Protein AF-A0A9W6RDL5-F1 (afdb_monomer)

Nearest PDB structures (foldseek):
  1gcu-assembly1_A  TM=6.317E-01  e=2.376E-01  Rattus norvegicus
  9emm-assembly1_E  TM=4.906E-01  e=2.057E+00  Synechocystis sp. PCC 6803 substr. Kazusa
  4c2e-assembly1_B  TM=2.719E-01  e=1.110E+00  Bacillus subtilis subsp. subtilis str. 168
  7ojf-assembly1_D  TM=3.931E-01  e=9.608E+00  Escherichia coli BW25113

Secondary structure (DSSP, 8-state):
--THHHHHHHHHHHH--EEEEEEEE-TTSEEEEEEEETTTEEEEEEEETT--TTS----EEEEEETTEEEEEEGGGS-HHHHHHHHHHHHHHHHHHTPPPSSSHHHHHHHHHHHHHHHHHHHHT-

Structure (mmCIF, N/CA/C/O backbone):
data_AF-A0A9W6RDL5-F1
#
_entry.id   AF-A0A9W6RDL5-F1
#
loop_
_atom_site.group_PDB
_atom_site.id
_atom_site.type_symbol
_atom_site.label_atom_id
_atom_site.label_alt_id
_atom_site.label_comp_id
_atom_site.label_asym_id
_atom_site.label_entity_id
_atom_site.label_seq_id
_atom_site.pdbx_PDB_ins_code
_atom_site.Cartn_x
_atom_site.Cartn_y
_atom_site.Cartn_z
_atom_site.occupancy
_atom_site.B_iso_or_equiv
_atom_site.auth_seq_id
_atom_site.auth_comp_id
_atom_site.auth_asym_id
_atom_site.auth_atom_id
_atom_site.pdbx_PDB_model_num
ATOM 1 N N . MET A 1 1 ? -5.916 11.490 4.036 1.00 46.97 1 MET A N 1
ATOM 2 C CA . MET A 1 1 ? -4.759 11.134 4.886 1.00 46.97 1 MET A CA 1
ATOM 3 C C . MET A 1 1 ? -3.661 10.672 3.935 1.00 46.97 1 MET A C 1
ATOM 5 O O . MET A 1 1 ? -3.962 9.781 3.159 1.00 46.97 1 MET A O 1
ATOM 9 N N . ASP A 1 2 ? -2.479 11.298 3.902 1.00 61.22 2 ASP A N 1
ATOM 10 C CA . ASP A 1 2 ? -1.435 10.976 2.892 1.00 61.22 2 ASP A CA 1
ATOM 11 C C . ASP A 1 2 ? -0.338 10.036 3.435 1.00 61.22 2 ASP A C 1
ATOM 13 O O . ASP A 1 2 ? 0.269 9.276 2.703 1.00 61.22 2 ASP A O 1
ATOM 17 N N . VAL A 1 3 ? -0.151 9.987 4.758 1.00 58.22 3 VAL A N 1
ATOM 18 C CA . VAL A 1 3 ? 0.945 9.237 5.413 1.00 58.22 3 VAL A CA 1
ATOM 19 C C . VAL A 1 3 ? 0.756 7.708 5.381 1.00 58.22 3 VAL A C 1
ATOM 21 O O . VAL A 1 3 ? 1.686 6.953 5.637 1.00 58.22 3 VAL A O 1
ATOM 24 N N . GLY A 1 4 ? -0.447 7.219 5.070 1.00 73.94 4 GLY A N 1
ATOM 25 C CA . GLY A 1 4 ? -0.729 5.780 5.074 1.00 73.94 4 GLY A CA 1
ATOM 26 C C . GLY A 1 4 ? -0.268 5.037 3.821 1.00 73.94 4 GLY A C 1
ATOM 27 O O . GLY A 1 4 ? -0.049 3.831 3.899 1.00 73.94 4 GLY A O 1
ATOM 28 N N . VAL A 1 5 ? -0.129 5.721 2.678 1.00 86.25 5 VAL A N 1
ATOM 29 C CA . VAL A 1 5 ? 0.109 5.035 1.398 1.00 86.25 5 VAL A CA 1
ATOM 30 C C . VAL A 1 5 ? 1.479 4.368 1.360 1.00 86.25 5 VAL A C 1
ATOM 32 O O . VAL A 1 5 ? 1.555 3.193 1.015 1.00 86.25 5 VAL A O 1
ATOM 35 N N . ASP A 1 6 ? 2.521 5.068 1.808 1.00 85.38 6 ASP A N 1
ATOM 36 C CA . ASP A 1 6 ? 3.901 4.577 1.750 1.00 85.38 6 ASP A CA 1
ATOM 37 C C . ASP A 1 6 ? 4.101 3.348 2.645 1.00 85.38 6 ASP A C 1
ATOM 39 O O . ASP A 1 6 ? 4.757 2.384 2.257 1.00 85.38 6 ASP A O 1
ATOM 43 N N . VAL A 1 7 ? 3.482 3.338 3.832 1.00 86.88 7 VAL A N 1
ATOM 44 C CA . VAL A 1 7 ? 3.557 2.194 4.754 1.00 86.88 7 VAL A CA 1
ATOM 45 C C . VAL A 1 7 ? 2.806 0.986 4.198 1.00 86.88 7 VAL A C 1
ATOM 47 O O . VAL A 1 7 ? 3.316 -0.131 4.268 1.00 86.88 7 VAL A O 1
ATOM 50 N N . VAL A 1 8 ? 1.613 1.186 3.627 1.00 91.56 8 VAL A N 1
ATOM 51 C CA . VAL A 1 8 ? 0.845 0.089 3.015 1.00 91.56 8 VAL A CA 1
ATOM 52 C C . VAL A 1 8 ? 1.591 -0.481 1.808 1.00 91.56 8 VAL A C 1
ATOM 54 O O . VAL A 1 8 ? 1.693 -1.699 1.687 1.00 91.56 8 VAL A O 1
ATOM 57 N N . ASP A 1 9 ? 2.150 0.378 0.953 1.00 91.38 9 ASP A N 1
ATOM 58 C CA . ASP A 1 9 ? 2.925 -0.033 -0.221 1.00 91.38 9 ASP A CA 1
ATOM 59 C C . ASP A 1 9 ? 4.175 -0.834 0.168 1.00 91.38 9 ASP A C 1
ATOM 61 O O . ASP A 1 9 ? 4.449 -1.904 -0.378 1.00 91.38 9 ASP A O 1
ATOM 65 N N . LEU A 1 10 ? 4.899 -0.376 1.191 1.00 88.25 10 LEU A N 1
ATOM 66 C CA . LEU A 1 10 ? 6.085 -1.063 1.688 1.00 88.25 10 LEU A CA 1
ATOM 67 C C . LEU A 1 10 ? 5.758 -2.443 2.281 1.00 88.25 10 LEU A C 1
ATOM 69 O O . LEU A 1 10 ? 6.476 -3.413 2.026 1.00 88.25 10 LEU A O 1
ATOM 73 N N . LEU A 1 11 ? 4.666 -2.561 3.041 1.00 90.94 11 LEU A N 1
ATOM 74 C CA . LEU A 1 11 ? 4.221 -3.845 3.593 1.00 90.94 11 LEU A CA 1
ATOM 75 C C . LEU A 1 11 ? 3.735 -4.802 2.494 1.00 90.94 11 LEU A C 1
ATOM 77 O O . LEU A 1 11 ? 4.020 -5.999 2.567 1.00 90.94 11 LEU A O 1
ATOM 81 N N . ASP A 1 12 ? 3.067 -4.288 1.458 1.00 92.75 12 ASP A N 1
ATOM 82 C CA . ASP A 1 12 ? 2.687 -5.054 0.265 1.00 92.75 12 ASP A CA 1
ATOM 83 C C . ASP A 1 12 ? 3.918 -5.622 -0.452 1.00 92.75 12 ASP A C 1
ATOM 85 O O . ASP A 1 12 ? 4.005 -6.825 -0.716 1.00 92.75 12 ASP A O 1
ATOM 89 N N . ALA A 1 13 ? 4.925 -4.776 -0.682 1.00 89.88 13 ALA A N 1
ATOM 90 C CA . ALA A 1 13 ? 6.173 -5.174 -1.318 1.00 89.88 13 ALA A CA 1
ATOM 91 C C . ALA A 1 13 ? 6.951 -6.212 -0.488 1.00 89.88 13 ALA A C 1
ATOM 93 O O . ALA A 1 13 ? 7.530 -7.147 -1.047 1.00 89.88 13 ALA A O 1
ATOM 94 N N . ALA A 1 14 ? 6.957 -6.078 0.843 1.00 88.38 14 ALA A N 1
ATOM 95 C CA . ALA A 1 14 ? 7.719 -6.947 1.738 1.00 88.38 14 ALA A CA 1
ATOM 96 C C . ALA A 1 14 ? 7.052 -8.311 1.991 1.00 88.38 14 ALA A C 1
ATOM 98 O O . ALA A 1 14 ? 7.739 -9.333 2.088 1.00 88.38 14 ALA A O 1
ATOM 99 N N .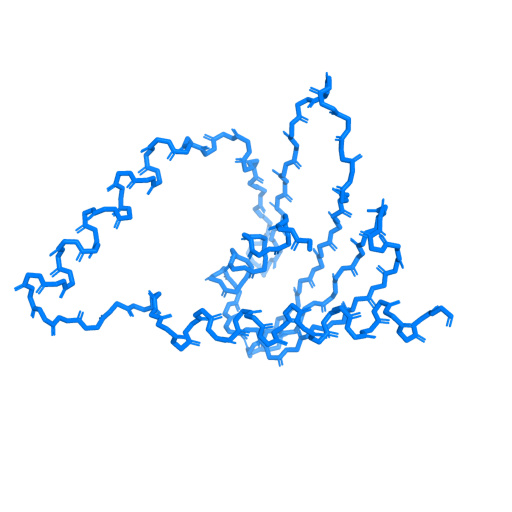 LEU A 1 15 ? 5.723 -8.346 2.125 1.00 91.31 15 LEU A N 1
ATOM 100 C CA . LEU A 1 15 ? 4.977 -9.534 2.569 1.00 91.31 15 LEU A CA 1
ATOM 101 C C . LEU A 1 15 ? 4.118 -10.163 1.463 1.00 91.31 15 LEU A C 1
ATOM 103 O O . LEU A 1 15 ? 3.600 -11.278 1.627 1.00 91.31 15 LEU A O 1
ATOM 107 N N . GLY A 1 16 ? 4.046 -9.501 0.312 1.00 92.44 16 GLY A N 1
ATOM 108 C CA . GLY A 1 16 ? 3.238 -9.875 -0.834 1.00 92.44 16 GLY A CA 1
ATOM 109 C C . GLY A 1 16 ? 1.893 -9.155 -0.854 1.00 92.44 16 GLY A C 1
ATOM 110 O O . GLY A 1 16 ? 1.480 -8.525 0.117 1.00 92.44 16 GLY A O 1
ATOM 111 N N . HIS A 1 17 ? 1.197 -9.324 -1.979 1.00 94.94 17 HIS A N 1
ATOM 112 C CA . HIS A 1 17 ? -0.040 -8.615 -2.287 1.00 94.94 17 HIS A CA 1
ATOM 113 C C . HIS A 1 17 ? -1.051 -8.645 -1.136 1.00 94.94 17 HIS A C 1
ATOM 115 O O . HIS A 1 17 ? -1.436 -9.714 -0.656 1.00 94.94 17 HIS A O 1
ATOM 121 N N . THR A 1 18 ? -1.510 -7.475 -0.733 1.00 97.25 18 THR A N 1
ATOM 122 C CA . THR A 1 18 ? -2.396 -7.241 0.394 1.00 97.25 18 THR A CA 1
ATOM 123 C C . THR A 1 18 ? -3.823 -7.504 -0.048 1.00 97.25 18 THR A C 1
ATOM 125 O O . THR A 1 18 ? -4.393 -6.801 -0.872 1.00 97.25 18 THR A O 1
ATOM 128 N N . ALA A 1 19 ? -4.435 -8.554 0.477 1.00 96.81 19 ALA A N 1
ATOM 129 C CA . ALA A 1 19 ? -5.788 -8.939 0.105 1.00 96.81 19 ALA A CA 1
ATOM 130 C C . ALA A 1 19 ? -6.856 -8.132 0.855 1.00 96.81 19 ALA A C 1
ATOM 132 O O . ALA A 1 19 ? -7.962 -7.953 0.341 1.00 96.81 19 ALA A O 1
ATOM 133 N N . LEU A 1 20 ? -6.549 -7.688 2.075 1.00 96.31 20 LEU A N 1
ATOM 134 C CA . LEU A 1 20 ? -7.520 -7.076 2.971 1.00 96.31 20 LEU A CA 1
ATOM 135 C C . LEU A 1 20 ? -6.841 -6.105 3.932 1.00 96.31 20 LEU A C 1
ATOM 137 O O . LEU A 1 20 ? -5.719 -6.343 4.371 1.00 96.31 20 LEU A O 1
ATOM 141 N N . VAL A 1 21 ? -7.566 -5.049 4.293 1.00 96.62 21 VAL A N 1
ATOM 142 C CA . VAL A 1 21 ? -7.203 -4.144 5.382 1.00 96.62 21 VAL A CA 1
ATOM 143 C C . VAL A 1 21 ? -8.388 -3.956 6.324 1.00 96.62 21 VAL A C 1
ATOM 145 O O . VAL A 1 21 ? -9.547 -3.935 5.894 1.00 96.62 21 VAL A O 1
ATOM 148 N N . ARG A 1 22 ? -8.080 -3.842 7.615 1.00 96.25 22 ARG A N 1
ATOM 149 C CA . ARG A 1 22 ? -8.971 -3.329 8.652 1.00 96.25 22 ARG A CA 1
ATOM 150 C C . ARG A 1 22 ? -8.337 -2.133 9.317 1.00 96.25 22 ARG A C 1
ATOM 152 O O . ARG A 1 22 ? -7.144 -2.168 9.606 1.00 96.25 22 ARG A O 1
ATOM 159 N N . ALA A 1 23 ? -9.137 -1.116 9.594 1.00 94.88 23 ALA A N 1
ATOM 160 C CA . ALA A 1 23 ? -8.669 0.080 10.276 1.00 94.88 23 ALA A CA 1
ATOM 161 C C . ALA A 1 23 ? -9.492 0.383 11.528 1.00 94.88 23 ALA A C 1
ATOM 163 O O . ALA A 1 23 ? -10.671 0.053 11.620 1.00 94.88 23 ALA A O 1
ATOM 164 N N . HIS A 1 24 ? -8.853 1.013 12.506 1.00 93.94 24 HIS A N 1
ATOM 165 C CA . HIS A 1 24 ? -9.502 1.510 13.713 1.00 93.94 24 HIS A CA 1
ATOM 166 C C . HIS A 1 24 ? -8.778 2.752 14.238 1.00 93.94 24 HIS A C 1
ATOM 168 O O . HIS A 1 24 ? -7.613 2.983 13.913 1.00 93.94 24 HIS A O 1
ATOM 174 N N . GLY A 1 25 ? -9.457 3.532 15.079 1.00 92.25 25 GLY A N 1
ATOM 175 C CA . GLY A 1 25 ? -8.895 4.728 15.707 1.00 92.25 25 GLY A CA 1
ATOM 176 C C . GLY A 1 25 ? -9.553 6.021 15.229 1.00 92.25 25 GLY A C 1
ATOM 177 O O . GLY A 1 25 ? -10.727 6.024 14.873 1.00 92.25 25 GLY A O 1
ATOM 178 N N . ASP A 1 26 ? -8.800 7.119 15.271 1.00 89.06 26 ASP A N 1
ATOM 179 C CA . ASP A 1 26 ? -9.245 8.457 14.870 1.00 89.06 26 ASP A CA 1
ATOM 180 C C . ASP A 1 26 ? -8.485 8.891 13.604 1.00 89.06 26 ASP A C 1
ATOM 182 O O . ASP A 1 26 ? -7.261 9.044 13.667 1.00 89.06 26 ASP A O 1
ATOM 186 N N . PRO A 1 27 ? -9.169 9.163 12.474 1.00 85.56 27 PRO A N 1
ATOM 187 C CA . PRO A 1 27 ? -8.551 9.696 11.254 1.00 85.56 27 PRO A CA 1
ATOM 188 C C . PRO A 1 27 ? -7.737 10.986 11.446 1.00 85.56 27 PRO A C 1
ATOM 190 O O . PRO A 1 27 ? -6.938 11.354 10.585 1.00 85.56 27 PRO A O 1
ATOM 193 N N . ARG A 1 28 ? -7.972 11.721 12.539 1.00 85.50 28 ARG A N 1
ATOM 194 C CA . ARG A 1 28 ? -7.252 12.948 12.917 1.00 85.50 28 ARG A CA 1
ATOM 195 C C . ARG A 1 28 ? -6.220 12.723 14.020 1.00 85.50 28 ARG A C 1
ATOM 197 O O . ARG A 1 28 ? -5.612 13.688 14.472 1.00 85.50 28 ARG A O 1
ATOM 204 N N . GLY A 1 29 ? -6.036 11.485 14.459 1.00 88.06 29 GLY A N 1
ATOM 205 C CA . GLY A 1 29 ? -5.141 11.109 15.541 1.00 88.06 29 GLY A CA 1
ATOM 206 C C . GLY A 1 29 ? -4.412 9.813 15.218 1.00 88.06 29 GLY A C 1
ATOM 207 O O . GLY A 1 29 ? -3.722 9.716 14.202 1.00 88.06 29 GLY A O 1
ATOM 208 N N . TRP A 1 30 ? -4.528 8.841 16.119 1.00 90.50 30 TRP A N 1
ATOM 209 C CA . TRP A 1 30 ? -3.935 7.521 15.943 1.00 90.50 30 TRP A CA 1
ATOM 210 C C . TRP A 1 30 ? -4.846 6.617 15.124 1.00 90.50 30 TRP A C 1
ATOM 212 O O . TRP A 1 30 ? -6.014 6.439 15.469 1.00 90.50 30 TRP A O 1
ATOM 222 N N . VAL A 1 31 ? -4.272 6.005 14.094 1.00 91.94 31 VAL A N 1
ATOM 223 C CA . VAL A 1 31 ? -4.905 4.987 13.258 1.00 91.94 31 VAL A CA 1
ATOM 224 C C . VAL A 1 31 ? -4.097 3.703 13.364 1.00 91.94 31 VAL A C 1
ATOM 226 O O . VAL A 1 31 ? -2.888 3.708 13.143 1.00 91.94 31 VAL A O 1
ATOM 229 N N . GLY A 1 32 ? -4.767 2.603 13.689 1.00 93.75 32 GLY A N 1
ATOM 230 C CA . GLY A 1 32 ? -4.207 1.261 13.610 1.00 93.75 32 GLY A CA 1
ATOM 231 C C . GLY A 1 32 ? -4.745 0.531 12.385 1.00 93.75 32 GLY A C 1
ATOM 232 O O . GLY A 1 32 ? -5.946 0.582 12.111 1.00 93.75 32 GLY A O 1
ATOM 233 N N . LEU A 1 33 ? -3.867 -0.161 11.665 1.00 95.12 33 LEU A N 1
ATOM 234 C CA . LEU A 1 33 ? -4.185 -0.985 10.504 1.00 95.12 33 LEU A CA 1
ATOM 235 C C . LEU A 1 33 ? -3.814 -2.441 10.784 1.00 95.12 33 LEU A C 1
ATOM 237 O O . LEU A 1 33 ? -2.732 -2.709 11.297 1.00 95.12 33 LEU A O 1
ATOM 241 N N . LEU A 1 34 ? -4.686 -3.365 10.390 1.00 96.44 34 LEU A N 1
ATOM 242 C CA . LEU A 1 34 ? -4.404 -4.794 10.274 1.00 96.44 34 LEU A CA 1
ATOM 243 C C . LEU A 1 34 ? -4.511 -5.169 8.798 1.00 96.44 34 LEU A C 1
ATOM 245 O O . LEU A 1 34 ? -5.553 -4.939 8.182 1.00 96.44 34 LEU A O 1
ATOM 249 N N . LEU A 1 35 ? -3.454 -5.747 8.239 1.00 97.12 35 LEU A N 1
ATOM 250 C CA . LEU A 1 35 ? -3.379 -6.126 6.835 1.00 97.12 35 LEU A CA 1
ATOM 251 C C . LEU A 1 35 ? -3.222 -7.639 6.703 1.00 97.12 35 LEU A C 1
ATOM 253 O O . LEU A 1 35 ? -2.404 -8.262 7.383 1.00 97.12 35 LEU A O 1
ATOM 257 N N . GLU A 1 36 ? -3.998 -8.227 5.797 1.00 97.69 36 GLU A N 1
ATOM 258 C CA . GLU A 1 36 ? -3.863 -9.630 5.412 1.00 97.69 36 GLU A CA 1
ATOM 259 C C . GLU A 1 36 ? -3.227 -9.712 4.028 1.00 97.69 36 GLU A C 1
ATOM 261 O O . GLU A 1 36 ? -3.745 -9.151 3.061 1.00 97.69 36 GLU A O 1
ATOM 266 N N . HIS A 1 37 ? -2.129 -10.453 3.912 1.00 97.06 37 HIS A N 1
ATOM 267 C CA . HIS A 1 37 ? -1.387 -10.628 2.670 1.00 97.06 37 HIS A CA 1
ATOM 268 C C . HIS A 1 37 ? -1.625 -12.016 2.077 1.00 97.06 37 HIS A C 1
ATOM 270 O O . HIS A 1 37 ? -1.836 -13.016 2.778 1.00 97.06 37 HIS A O 1
ATOM 276 N N . GLN A 1 38 ? -1.533 -12.107 0.752 1.00 94.62 38 GLN A N 1
ATOM 277 C CA . GLN A 1 38 ? -1.592 -13.375 0.043 1.00 94.62 38 GLN A CA 1
ATOM 278 C C . GLN A 1 38 ? -0.544 -14.357 0.582 1.00 94.62 38 GLN A C 1
ATOM 280 O O . GLN A 1 38 ? 0.612 -14.018 0.836 1.00 94.62 38 GLN A O 1
ATOM 285 N N . GLY A 1 39 ? -0.957 -15.614 0.740 1.00 88.81 39 GLY A N 1
ATOM 286 C CA . GLY A 1 39 ? -0.123 -16.644 1.360 1.00 88.81 39 GLY A CA 1
AT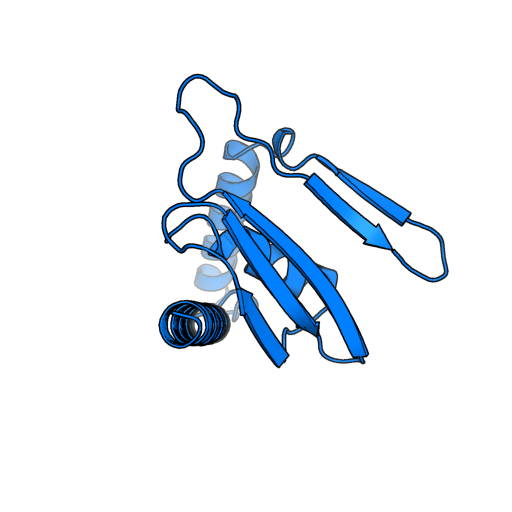OM 287 C C . GLY A 1 39 ? -0.220 -16.702 2.888 1.00 88.81 39 GLY A C 1
ATOM 288 O O . GLY A 1 39 ? 0.571 -17.418 3.494 1.00 88.81 39 GLY A O 1
ATOM 289 N N . GLY A 1 40 ? -1.185 -16.001 3.500 1.00 91.50 40 GLY A N 1
ATOM 290 C CA . GLY A 1 40 ? -1.519 -16.134 4.924 1.00 91.50 40 GLY A CA 1
ATOM 291 C C . GLY A 1 40 ? -0.560 -15.404 5.864 1.00 91.50 40 GLY A C 1
ATOM 292 O O . GLY A 1 40 ? -0.372 -15.839 6.999 1.00 91.50 40 GLY A O 1
ATOM 293 N N . ARG A 1 41 ? 0.081 -14.332 5.383 1.00 94.75 41 ARG A N 1
ATOM 294 C CA . ARG A 1 41 ? 0.911 -13.443 6.209 1.00 94.75 41 ARG A CA 1
ATOM 295 C C . ARG A 1 41 ? 0.065 -12.270 6.685 1.00 94.75 41 ARG A C 1
ATOM 297 O O . ARG A 1 41 ? -0.880 -11.878 6.006 1.00 94.75 41 ARG A O 1
ATOM 304 N N . TYR A 1 42 ? 0.440 -11.702 7.819 1.00 95.81 42 TYR A N 1
ATOM 305 C CA . TYR A 1 42 ? -0.255 -10.577 8.429 1.00 95.81 42 TYR A CA 1
ATOM 306 C C . TYR A 1 42 ? 0.753 -9.494 8.785 1.00 95.81 42 TYR A C 1
ATOM 308 O O . TYR A 1 42 ? 1.893 -9.812 9.132 1.00 95.81 42 TYR A O 1
ATOM 316 N N . SER A 1 43 ? 0.324 -8.240 8.717 1.00 95.44 43 SER A N 1
ATOM 317 C CA . SER A 1 43 ? 1.061 -7.116 9.284 1.00 95.44 43 SER A CA 1
ATOM 318 C C . SER A 1 43 ? 0.126 -6.166 10.012 1.00 95.44 43 SER A C 1
ATOM 320 O O . SER A 1 43 ? -1.077 -6.116 9.750 1.00 95.44 43 SER A O 1
ATOM 322 N N . GLU A 1 44 ? 0.698 -5.429 10.955 1.00 95.06 44 GLU A N 1
ATOM 323 C CA . GLU A 1 44 ? 0.012 -4.380 11.690 1.00 95.06 44 GLU A CA 1
ATOM 324 C C . GLU A 1 44 ? 0.819 -3.092 11.573 1.00 95.06 44 GLU A C 1
ATOM 326 O O . GLU A 1 44 ? 2.049 -3.111 11.643 1.00 95.06 44 GLU A O 1
ATOM 331 N N . ALA A 1 45 ? 0.126 -1.971 11.394 1.00 92.69 45 ALA A N 1
ATOM 332 C CA . ALA A 1 45 ? 0.742 -0.653 11.340 1.00 92.69 45 ALA A CA 1
ATOM 333 C C . ALA A 1 45 ? 0.013 0.301 12.284 1.00 92.69 45 ALA A C 1
ATOM 335 O O . ALA A 1 45 ? -1.211 0.281 12.382 1.00 92.69 45 ALA A O 1
ATOM 336 N N . SER A 1 46 ? 0.767 1.158 12.967 1.00 91.38 46 SER A N 1
ATOM 337 C CA . SER A 1 46 ? 0.225 2.240 13.789 1.00 91.38 46 SER A CA 1
ATOM 338 C C . SER A 1 46 ? 0.735 3.564 13.249 1.00 91.38 46 SER A C 1
ATOM 340 O O . SER A 1 46 ? 1.940 3.778 13.143 1.00 91.38 46 SER A O 1
ATOM 342 N N . LEU A 1 47 ? -0.189 4.446 12.893 1.00 88.62 47 LEU A N 1
ATOM 343 C CA . LEU A 1 47 ? 0.082 5.703 12.213 1.00 88.62 47 LEU A CA 1
ATOM 344 C C . LEU A 1 47 ? -0.464 6.858 13.045 1.00 88.62 47 LEU A C 1
ATOM 346 O O . LEU A 1 47 ? -1.577 6.787 13.568 1.00 88.62 47 LEU A O 1
ATOM 350 N N . LEU A 1 48 ? 0.296 7.946 13.120 1.00 85.50 48 LEU A N 1
ATOM 351 C CA . LEU A 1 48 ? -0.165 9.201 13.700 1.00 85.50 48 LEU A CA 1
ATOM 352 C C . LEU A 1 48 ? -0.388 10.219 12.581 1.00 85.50 48 LEU A C 1
ATOM 354 O O . LEU A 1 48 ? 0.564 10.678 11.954 1.00 85.50 48 LEU A O 1
ATOM 358 N N . ALA A 1 49 ? -1.645 10.607 12.360 1.00 70.38 49 ALA A N 1
ATOM 359 C CA . ALA A 1 49 ? -2.019 11.558 11.311 1.00 70.38 49 ALA A CA 1
ATOM 360 C C . ALA A 1 49 ? -1.538 12.998 11.584 1.00 70.38 49 ALA A C 1
ATOM 362 O O . ALA A 1 49 ? -1.479 13.818 10.669 1.00 70.38 49 ALA A O 1
ATOM 363 N N . THR A 1 50 ? -1.197 13.318 12.836 1.00 74.19 50 THR A N 1
ATOM 364 C CA . THR A 1 50 ? -0.838 14.672 13.284 1.00 74.19 50 THR A CA 1
ATOM 365 C C . THR A 1 50 ? 0.425 14.666 14.144 1.00 74.19 50 THR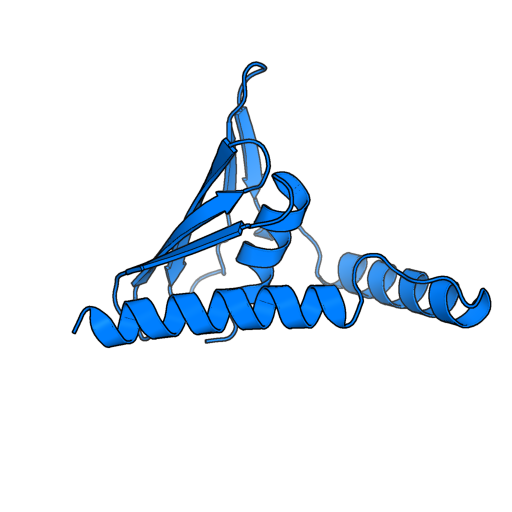 A C 1
ATOM 367 O O . THR A 1 50 ? 0.396 15.050 15.317 1.00 74.19 50 THR A O 1
ATOM 370 N N . ALA A 1 51 ? 1.543 14.198 13.590 1.00 69.31 51 ALA A N 1
ATOM 371 C CA . ALA A 1 51 ? 2.830 14.341 14.262 1.00 69.31 51 ALA A CA 1
ATOM 372 C C . ALA A 1 51 ? 3.191 15.840 14.410 1.00 69.31 51 ALA A C 1
ATOM 374 O O . ALA A 1 51 ? 3.062 16.595 13.440 1.00 69.31 51 ALA A O 1
ATOM 375 N N . PRO A 1 52 ? 3.617 16.307 15.600 1.00 72.62 52 PRO A N 1
ATOM 376 C CA . PRO A 1 52 ? 4.081 17.681 15.786 1.00 72.62 52 PRO A CA 1
ATOM 377 C C . PRO A 1 52 ? 5.292 18.002 14.899 1.00 72.62 52 PRO A C 1
ATOM 379 O O . PRO A 1 52 ? 6.235 17.218 14.830 1.00 72.62 52 PRO A O 1
ATOM 382 N N . ALA A 1 53 ? 5.288 19.168 14.242 1.00 71.06 53 ALA A N 1
ATOM 383 C CA . ALA A 1 53 ? 6.343 19.573 13.302 1.00 71.06 53 ALA A CA 1
ATOM 384 C C . ALA A 1 53 ? 7.721 19.808 13.958 1.00 71.06 53 ALA A C 1
ATOM 386 O O . ALA A 1 53 ? 8.724 19.940 13.261 1.00 71.06 53 ALA A O 1
ATOM 387 N N . ASP A 1 54 ? 7.772 19.899 15.287 1.00 78.94 54 ASP A N 1
ATOM 388 C CA . ASP A 1 54 ? 8.988 20.037 16.088 1.00 78.94 54 ASP A CA 1
ATOM 389 C C . ASP A 1 54 ? 9.618 18.688 16.476 1.00 78.94 54 ASP A C 1
ATOM 391 O O . ASP A 1 54 ? 10.689 18.667 17.086 1.00 78.94 54 ASP A O 1
ATOM 395 N N . GLN A 1 55 ? 8.989 17.566 16.110 1.00 73.31 55 GLN A N 1
ATOM 396 C CA . GLN A 1 55 ? 9.520 16.226 16.335 1.00 73.31 55 GLN A CA 1
ATOM 397 C C . GLN A 1 55 ? 10.011 15.601 15.025 1.00 73.31 55 GLN A C 1
ATOM 399 O O . GLN A 1 55 ? 9.376 15.771 13.984 1.00 73.31 55 GLN A O 1
ATOM 404 N N . PRO A 1 56 ? 11.132 14.856 15.053 1.00 69.81 56 PRO A N 1
ATOM 405 C CA . PRO A 1 56 ? 11.566 14.106 13.886 1.00 69.81 56 PRO A CA 1
ATOM 406 C C . PRO A 1 56 ? 10.508 13.059 13.531 1.00 69.81 56 PRO A C 1
ATOM 408 O O . PRO A 1 56 ? 9.997 12.366 14.416 1.00 69.81 56 PRO A O 1
ATOM 411 N N . ALA A 1 57 ? 10.199 12.939 12.239 1.00 72.25 57 ALA A N 1
ATOM 412 C CA . ALA A 1 57 ? 9.376 11.847 11.742 1.00 72.25 57 ALA A CA 1
ATOM 413 C C . ALA A 1 57 ? 10.034 10.513 12.121 1.00 72.25 57 ALA A C 1
ATOM 415 O O . ALA A 1 57 ? 11.250 10.354 12.008 1.00 72.25 57 ALA A O 1
ATOM 416 N N . ARG A 1 58 ? 9.227 9.574 12.613 1.00 77.69 58 ARG A N 1
ATOM 417 C CA . ARG A 1 58 ? 9.666 8.223 12.963 1.00 77.69 58 ARG A CA 1
ATOM 418 C C . ARG A 1 58 ? 8.838 7.231 12.174 1.00 77.69 58 ARG A C 1
ATOM 420 O O . ARG A 1 58 ? 7.612 7.296 12.212 1.00 77.69 58 ARG A O 1
ATOM 427 N N . ALA A 1 59 ? 9.524 6.321 11.505 1.00 78.69 59 ALA A N 1
ATOM 428 C CA . ALA A 1 59 ? 8.926 5.184 10.839 1.00 78.69 59 ALA A CA 1
ATOM 429 C C . ALA A 1 59 ? 9.846 3.988 11.084 1.00 78.69 59 ALA A C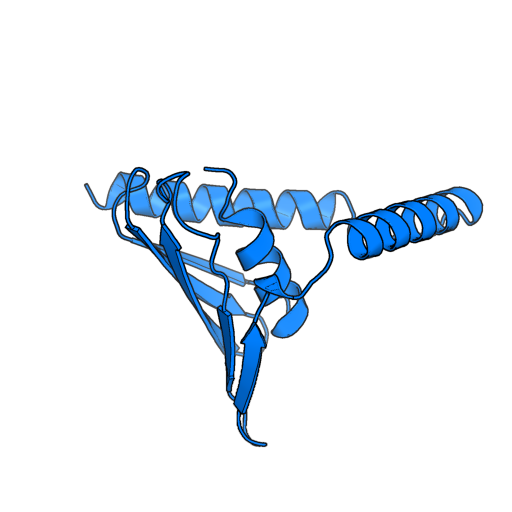 1
ATOM 431 O O . ALA A 1 59 ? 11.017 4.016 10.721 1.00 78.69 59 ALA A O 1
ATOM 432 N N . GLU A 1 60 ? 9.317 2.975 11.756 1.00 83.81 60 GLU A N 1
ATOM 433 C CA . GLU A 1 60 ? 10.027 1.744 12.080 1.00 83.81 60 GLU A CA 1
ATOM 434 C C . GLU A 1 60 ? 9.175 0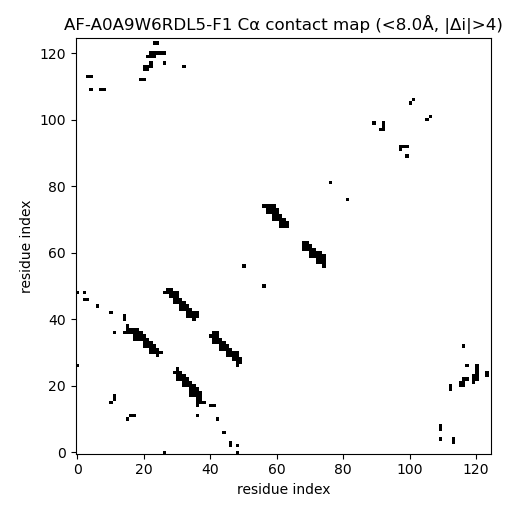.575 11.606 1.00 83.81 60 GLU A C 1
ATOM 436 O O . GLU A 1 60 ? 7.952 0.578 11.776 1.00 83.81 60 GLU A O 1
ATOM 441 N N . ILE A 1 61 ? 9.823 -0.414 11.000 1.00 83.75 61 ILE A N 1
ATOM 442 C CA . ILE A 1 61 ? 9.178 -1.643 10.555 1.00 83.75 61 ILE A CA 1
ATOM 443 C C . ILE A 1 61 ? 9.936 -2.816 11.139 1.00 83.75 61 ILE A C 1
ATOM 445 O O . ILE A 1 61 ? 11.146 -2.939 10.958 1.00 83.75 61 ILE A O 1
ATOM 449 N N . GLU A 1 62 ? 9.201 -3.716 11.777 1.00 88.69 62 GLU A N 1
ATOM 450 C CA . GLU A 1 62 ? 9.727 -4.995 12.223 1.00 88.69 62 GLU A CA 1
ATOM 451 C C . GLU A 1 62 ? 9.005 -6.136 11.506 1.00 88.69 62 GLU A C 1
ATOM 453 O O . GLU A 1 62 ? 7.777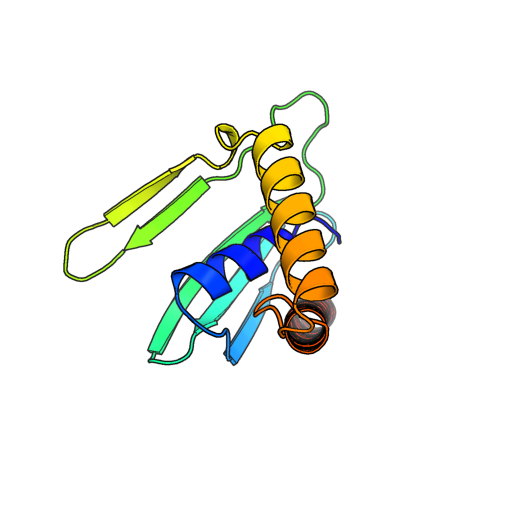 -6.193 11.445 1.00 88.69 62 GLU A O 1
ATOM 458 N N . ILE A 1 63 ? 9.787 -7.054 10.942 1.00 86.44 63 ILE A N 1
ATOM 459 C CA . ILE A 1 63 ? 9.297 -8.227 10.223 1.00 86.44 63 ILE A CA 1
ATOM 460 C C . ILE A 1 63 ? 9.729 -9.470 10.984 1.00 86.44 63 ILE A C 1
ATOM 462 O O . ILE A 1 63 ? 10.905 -9.632 11.304 1.00 86.44 63 ILE A O 1
ATOM 466 N N . PHE A 1 64 ? 8.791 -10.391 11.197 1.00 87.44 64 PHE A N 1
ATOM 467 C CA . PHE A 1 64 ? 9.028 -11.664 11.870 1.00 87.44 64 PHE A CA 1
ATOM 468 C C . PHE A 1 64 ? 8.801 -12.837 10.921 1.00 87.44 64 PHE A C 1
ATOM 470 O O . PHE A 1 64 ? 7.823 -12.880 10.173 1.00 87.44 64 PHE A O 1
ATOM 477 N N . GLY A 1 65 ? 9.675 -13.837 10.988 1.00 88.00 65 GLY A N 1
ATOM 478 C CA . GLY A 1 65 ? 9.520 -15.072 10.235 1.00 88.00 65 GLY A CA 1
ATOM 479 C C . GLY A 1 65 ? 10.228 -16.261 10.881 1.00 88.00 65 GLY A C 1
ATOM 480 O O . GLY A 1 65 ? 10.889 -16.125 11.910 1.00 88.00 65 GLY A O 1
ATOM 481 N N . PRO A 1 66 ? 10.142 -17.454 10.266 1.00 87.19 66 PRO A N 1
ATOM 482 C CA . PRO A 1 66 ? 10.752 -18.671 10.812 1.00 87.19 66 PRO A CA 1
ATOM 483 C C . PRO A 1 66 ? 12.272 -18.583 11.026 1.00 87.19 66 PRO A C 1
ATOM 485 O O . PRO A 1 66 ? 12.825 -19.356 11.801 1.00 87.19 66 PRO A O 1
ATOM 488 N N . GLY A 1 67 ? 12.947 -17.667 10.325 1.00 89.38 67 GLY A N 1
ATOM 489 C CA . GLY A 1 67 ? 14.389 -17.431 10.430 1.00 89.38 67 GLY A CA 1
ATOM 490 C C . GLY A 1 67 ? 14.807 -16.368 11.452 1.00 89.38 67 GLY A C 1
ATOM 491 O O . GLY A 1 67 ? 16.001 -16.106 11.556 1.00 89.38 67 GLY A O 1
ATOM 492 N N . GLY A 1 68 ? 13.867 -15.755 12.181 1.00 90.38 68 GLY A N 1
ATOM 493 C CA . GLY A 1 68 ? 14.128 -14.647 13.107 1.00 90.38 68 GLY A CA 1
ATOM 494 C C . GLY A 1 68 ? 13.348 -13.381 12.745 1.00 90.38 68 GLY A C 1
ATOM 495 O O . GLY A 1 68 ? 12.346 -13.454 12.030 1.00 90.38 68 GLY A O 1
ATOM 496 N N . SER A 1 69 ? 13.806 -12.232 13.245 1.00 91.19 69 SER A N 1
ATOM 497 C CA . SER A 1 69 ? 13.234 -10.921 12.931 1.00 91.19 69 SER A CA 1
ATOM 498 C C . SER A 1 69 ? 14.245 -9.979 12.281 1.00 91.19 69 SER A C 1
ATOM 500 O O . SER A 1 69 ? 15.459 -10.160 12.404 1.00 91.19 69 SER A O 1
ATOM 502 N N . ALA A 1 70 ? 13.728 -8.987 11.564 1.00 87.12 70 ALA A N 1
ATOM 503 C CA . ALA A 1 70 ? 14.484 -7.881 10.996 1.00 87.12 70 ALA A CA 1
ATOM 504 C C . ALA A 1 70 ? 13.781 -6.568 11.344 1.00 87.12 70 ALA A C 1
ATOM 506 O O . ALA A 1 70 ? 12.564 -6.478 11.203 1.00 87.12 70 ALA A O 1
ATOM 507 N N . VAL A 1 71 ? 14.554 -5.571 11.770 1.00 87.62 71 VAL A N 1
ATOM 508 C CA . VAL A 1 71 ? 14.076 -4.217 12.071 1.00 87.62 71 VAL A CA 1
ATOM 509 C C . VAL A 1 71 ? 14.679 -3.258 11.055 1.00 87.62 71 VAL A C 1
ATOM 511 O O . VAL A 1 71 ? 15.870 -3.346 10.746 1.00 87.62 71 VAL A O 1
ATOM 514 N N . ILE A 1 72 ? 13.855 -2.357 10.540 1.00 79.75 72 ILE A N 1
ATOM 515 C CA . ILE A 1 72 ? 14.232 -1.310 9.599 1.00 79.75 72 ILE A CA 1
ATOM 516 C C . ILE A 1 72 ? 13.825 0.025 10.219 1.00 79.75 72 ILE A C 1
ATOM 518 O O . ILE A 1 72 ? 12.641 0.251 10.468 1.00 79.75 72 ILE A O 1
ATOM 522 N N . ASP A 1 73 ? 14.801 0.908 10.438 1.00 82.06 73 ASP A N 1
ATOM 523 C CA . ASP A 1 73 ? 14.538 2.328 10.673 1.00 82.06 73 ASP A CA 1
ATOM 524 C C . ASP A 1 73 ? 14.390 3.005 9.307 1.00 82.06 73 ASP A C 1
ATOM 526 O O . ASP A 1 73 ? 15.348 3.131 8.540 1.00 82.06 73 ASP A O 1
ATOM 530 N N . CYS A 1 74 ? 13.164 3.386 8.960 1.00 73.62 74 CYS A N 1
ATOM 531 C CA . CYS A 1 74 ? 12.876 4.017 7.679 1.00 73.62 74 CYS A CA 1
ATOM 532 C C . CYS A 1 74 ? 13.351 5.479 7.632 1.00 73.62 74 CYS A C 1
ATOM 534 O O . CYS A 1 74 ? 13.396 6.052 6.546 1.00 73.62 74 CYS A O 1
ATOM 536 N N . GLY A 1 75 ? 13.736 6.078 8.766 1.00 69.12 75 GLY A N 1
ATOM 537 C CA . GLY A 1 75 ? 14.323 7.418 8.812 1.00 69.12 75 GLY A CA 1
ATOM 538 C C . GLY A 1 75 ? 15.702 7.508 8.150 1.00 69.12 75 GLY A C 1
ATOM 539 O O . GLY A 1 75 ? 16.100 8.590 7.719 1.00 69.12 75 GLY A O 1
ATOM 540 N N . ASP A 1 76 ? 16.403 6.379 8.018 1.00 65.38 76 ASP A N 1
ATOM 541 C CA . ASP A 1 76 ? 17.724 6.305 7.385 1.00 65.38 76 ASP A CA 1
ATOM 542 C C . ASP A 1 76 ? 17.658 6.176 5.850 1.00 65.38 76 ASP A C 1
ATOM 544 O O . ASP A 1 76 ? 18.682 6.299 5.170 1.00 65.38 76 ASP A O 1
ATOM 548 N N . VAL A 1 77 ? 16.470 5.956 5.270 1.00 66.31 77 VAL A N 1
ATOM 549 C CA . VAL A 1 77 ? 16.301 5.908 3.811 1.00 66.31 77 VAL A CA 1
ATOM 550 C C . VAL A 1 77 ? 16.353 7.325 3.254 1.00 66.31 77 VAL A C 1
ATOM 552 O O . VAL A 1 77 ? 15.519 8.172 3.573 1.00 66.31 77 VAL A O 1
ATOM 555 N N . THR A 1 78 ? 17.327 7.607 2.386 1.00 61.53 78 THR A N 1
ATOM 556 C CA . THR A 1 78 ? 17.446 8.950 1.817 1.00 61.53 78 THR A CA 1
ATOM 557 C C . THR A 1 78 ? 16.424 9.152 0.693 1.00 61.53 78 THR A C 1
ATOM 559 O O . THR A 1 78 ? 16.470 8.498 -0.351 1.00 61.53 78 THR A O 1
ATOM 562 N N . GLU A 1 79 ? 15.516 10.119 0.863 1.00 72.31 79 GLU A N 1
ATOM 563 C CA . GLU A 1 79 ? 14.529 10.503 -0.166 1.00 72.31 79 GLU A CA 1
ATOM 564 C C . GLU A 1 79 ? 15.189 10.788 -1.527 1.00 72.31 79 GLU A C 1
ATOM 566 O O . GLU A 1 79 ? 14.628 10.526 -2.589 1.00 72.31 79 GLU A O 1
ATOM 571 N N . ARG A 1 80 ? 16.424 11.300 -1.507 1.00 75.56 80 ARG A N 1
ATOM 572 C CA . ARG A 1 80 ? 17.189 11.626 -2.713 1.00 75.56 80 ARG A CA 1
ATOM 573 C C . ARG A 1 80 ? 17.536 10.392 -3.547 1.00 75.56 80 ARG A C 1
ATOM 575 O O . ARG A 1 80 ? 17.431 10.463 -4.770 1.00 75.56 80 ARG A O 1
ATOM 582 N N . GLU A 1 81 ? 17.982 9.307 -2.921 1.00 80.88 81 GLU A N 1
ATOM 583 C CA . GLU A 1 81 ? 18.344 8.072 -3.630 1.00 80.88 81 GLU A CA 1
ATOM 584 C C . GLU A 1 81 ? 17.098 7.357 -4.162 1.00 80.88 81 GLU A C 1
ATOM 586 O O . GLU A 1 81 ? 17.096 6.889 -5.304 1.00 80.88 81 GLU A O 1
ATOM 591 N N . ALA A 1 82 ? 16.012 7.358 -3.383 1.00 82.31 82 ALA A N 1
ATOM 592 C CA . ALA A 1 82 ? 14.727 6.801 -3.799 1.00 82.31 82 ALA A CA 1
ATOM 593 C C . ALA A 1 82 ? 14.171 7.519 -5.043 1.00 82.31 82 ALA A C 1
ATOM 595 O O . ALA A 1 82 ? 13.806 6.872 -6.025 1.00 82.31 82 ALA A O 1
ATOM 596 N N . VAL A 1 83 ? 14.184 8.858 -5.053 1.00 87.06 83 VAL A N 1
ATOM 597 C CA . VAL A 1 83 ? 13.741 9.651 -6.215 1.00 87.06 83 VAL A CA 1
ATOM 598 C C . VAL A 1 83 ? 14.631 9.410 -7.436 1.00 87.06 83 VAL A C 1
ATOM 600 O O . VAL A 1 83 ? 14.119 9.309 -8.550 1.00 87.06 83 VAL A O 1
ATOM 603 N N . GLY A 1 84 ? 15.950 9.296 -7.247 1.00 92.38 84 GLY A N 1
ATOM 604 C CA . GLY A 1 84 ? 16.875 8.968 -8.335 1.00 92.38 84 GLY A CA 1
ATOM 605 C C . GLY A 1 84 ? 16.530 7.632 -8.995 1.00 92.38 84 GLY A C 1
ATOM 606 O O . GLY A 1 84 ? 16.324 7.581 -10.206 1.00 92.38 84 GLY A O 1
ATOM 607 N N . THR A 1 85 ? 16.365 6.590 -8.178 1.00 91.88 85 THR A N 1
ATOM 608 C CA . THR A 1 85 ? 15.985 5.242 -8.629 1.00 91.88 85 THR A CA 1
ATOM 609 C C . THR A 1 85 ? 14.652 5.262 -9.380 1.00 91.88 85 THR A C 1
ATOM 611 O O . THR A 1 85 ? 14.561 4.755 -10.495 1.00 91.88 85 THR A O 1
ATOM 614 N N . MET A 1 86 ? 13.640 5.942 -8.831 1.00 91.56 86 MET A N 1
ATOM 615 C CA . MET A 1 86 ? 12.316 6.065 -9.451 1.00 91.56 86 MET A CA 1
ATOM 616 C C . MET A 1 86 ? 12.376 6.693 -10.853 1.00 91.56 86 MET A C 1
ATOM 618 O O . MET A 1 86 ? 11.715 6.225 -11.782 1.00 91.56 86 MET A O 1
ATOM 622 N N . VAL A 1 87 ? 13.165 7.759 -11.025 1.00 94.88 87 VAL A N 1
ATOM 623 C CA . VAL A 1 87 ? 13.314 8.438 -12.323 1.00 94.88 87 VAL A CA 1
ATOM 624 C C . VAL A 1 87 ? 14.021 7.539 -13.339 1.00 94.88 87 VAL A C 1
ATOM 626 O O . VAL A 1 87 ? 13.618 7.507 -14.505 1.00 94.88 87 VAL A O 1
ATOM 629 N N . GLU A 1 88 ? 15.049 6.804 -12.915 1.00 95.38 88 GLU A N 1
ATOM 630 C CA . GLU A 1 88 ? 15.783 5.866 -13.770 1.00 95.38 88 GLU A CA 1
ATOM 631 C C . GLU A 1 88 ? 14.896 4.704 -14.235 1.00 95.38 88 GLU A C 1
ATOM 633 O O . GLU A 1 88 ? 14.817 4.436 -15.437 1.00 95.38 88 GLU A O 1
ATOM 638 N N . GLU A 1 89 ? 14.164 4.071 -13.316 1.00 94.88 89 GLU A N 1
ATOM 639 C CA . GLU A 1 89 ? 13.236 2.977 -13.627 1.00 94.88 89 GLU A CA 1
ATOM 640 C C . GLU A 1 89 ? 12.109 3.431 -14.561 1.00 94.88 89 GLU A C 1
ATOM 642 O O . GLU A 1 89 ? 11.747 2.726 -15.510 1.00 94.88 89 GLU A O 1
ATOM 647 N N . PHE A 1 90 ? 11.585 4.642 -14.353 1.00 94.25 90 PHE A N 1
ATOM 648 C CA . PHE A 1 90 ? 10.583 5.222 -15.241 1.00 94.25 90 PHE A CA 1
ATOM 649 C C . PHE A 1 90 ? 11.133 5.449 -16.656 1.00 94.2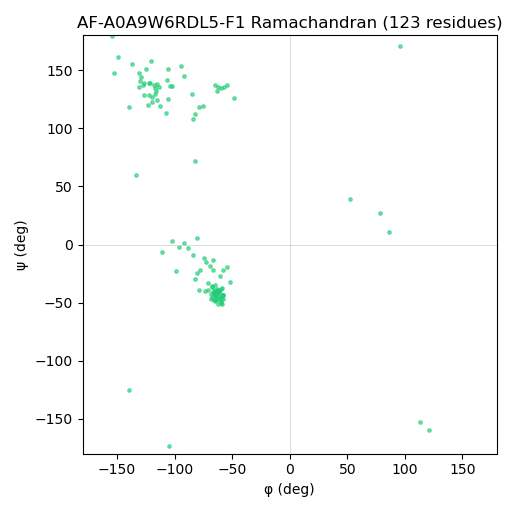5 90 PHE A C 1
ATOM 651 O O . PHE A 1 90 ? 10.487 5.083 -17.646 1.00 94.25 90 PHE A O 1
ATOM 658 N N . ALA A 1 91 ? 12.329 6.035 -16.771 1.00 95.81 91 ALA A N 1
ATOM 659 C CA . ALA A 1 91 ? 12.972 6.266 -18.059 1.00 95.81 91 ALA A CA 1
ATOM 660 C C . ALA A 1 91 ? 13.244 4.946 -18.802 1.00 95.81 91 ALA A C 1
ATOM 662 O O . ALA A 1 91 ? 13.006 4.873 -20.012 1.00 95.81 91 ALA A O 1
ATOM 663 N N . ASP A 1 92 ? 13.671 3.899 -18.090 1.00 96.12 92 ASP A N 1
ATOM 664 C CA . ASP A 1 92 ? 13.891 2.566 -18.655 1.00 96.12 92 ASP A CA 1
ATOM 665 C C . ASP A 1 92 ? 12.590 1.936 -19.172 1.00 96.12 92 ASP A C 1
ATOM 667 O O . ASP A 1 92 ? 12.525 1.486 -20.323 1.00 96.12 92 ASP A O 1
ATOM 671 N N . ALA A 1 93 ? 11.524 1.972 -18.366 1.00 95.50 93 ALA A N 1
ATOM 672 C CA . ALA A 1 93 ? 10.216 1.433 -18.729 1.00 95.50 93 ALA A CA 1
ATOM 673 C C . ALA A 1 93 ? 9.649 2.103 -19.993 1.00 95.50 93 ALA A C 1
ATOM 675 O O . ALA A 1 93 ? 9.171 1.420 -20.908 1.00 95.50 93 ALA A O 1
ATOM 676 N N . VAL A 1 94 ? 9.754 3.435 -20.084 1.00 95.06 94 VAL A N 1
ATOM 677 C CA . VAL A 1 94 ? 9.321 4.212 -21.257 1.00 95.06 94 VAL A CA 1
ATOM 678 C C . VAL A 1 94 ? 10.210 3.930 -22.468 1.00 95.06 94 VAL A C 1
ATOM 680 O O . VAL A 1 94 ? 9.693 3.668 -23.558 1.00 95.06 94 VAL A O 1
ATOM 683 N N . GLY A 1 95 ? 11.534 3.946 -22.286 1.00 96.81 95 GLY A N 1
ATOM 684 C CA . GLY A 1 95 ? 12.512 3.731 -23.352 1.00 96.81 95 GLY A CA 1
ATOM 685 C C . GLY A 1 95 ? 12.387 2.353 -24.002 1.00 96.81 95 GLY A C 1
ATOM 686 O O . GLY A 1 95 ? 12.422 2.237 -25.228 1.00 96.81 95 GLY A O 1
ATOM 687 N N . HIS A 1 96 ? 12.150 1.319 -23.195 1.00 95.50 96 HIS A N 1
ATOM 688 C CA . HIS A 1 96 ? 12.034 -0.065 -23.654 1.00 95.50 96 HIS A CA 1
ATOM 689 C C . HIS A 1 96 ? 10.591 -0.531 -23.886 1.00 95.50 96 HIS A C 1
ATOM 691 O O . HIS A 1 96 ? 10.386 -1.661 -24.335 1.00 95.50 96 HIS A O 1
ATOM 697 N N . ARG A 1 97 ? 9.587 0.314 -23.611 1.00 94.12 97 ARG A N 1
ATOM 698 C CA . ARG A 1 97 ? 8.151 -0.028 -23.667 1.00 94.12 97 ARG A CA 1
ATOM 699 C C . ARG A 1 97 ? 7.813 -1.282 -22.858 1.00 94.12 97 ARG A C 1
ATOM 701 O O . ARG A 1 97 ? 7.019 -2.121 -23.291 1.00 94.12 97 ARG A O 1
ATOM 708 N N . ARG A 1 98 ? 8.441 -1.425 -21.693 1.00 92.94 98 ARG A N 1
ATOM 709 C CA . ARG A 1 98 ? 8.230 -2.557 -20.790 1.00 92.94 98 ARG A CA 1
ATOM 710 C C . ARG A 1 98 ? 7.333 -2.127 -19.633 1.00 92.94 98 ARG A C 1
ATOM 712 O O . ARG A 1 98 ? 7.531 -1.041 -19.098 1.00 92.94 98 ARG A O 1
ATOM 719 N N . PRO A 1 99 ? 6.349 -2.951 -19.245 1.00 89.69 99 PRO A N 1
ATOM 720 C CA . PRO A 1 99 ? 5.549 -2.665 -18.066 1.00 89.69 99 PRO A CA 1
ATOM 721 C C . PRO A 1 99 ? 6.428 -2.712 -16.811 1.00 89.69 99 PRO A C 1
ATOM 723 O O . PRO A 1 99 ? 7.253 -3.616 -16.665 1.00 89.69 99 PRO A O 1
ATOM 726 N N . HIS A 1 100 ? 6.221 -1.743 -15.922 1.00 92.50 100 HIS A N 1
ATOM 727 C CA . HIS A 1 100 ? 6.812 -1.714 -14.589 1.00 92.50 100 HIS A CA 1
ATOM 728 C C . HIS A 1 100 ? 5.853 -2.386 -13.588 1.00 92.50 100 HIS A C 1
ATOM 730 O O . HIS A 1 100 ? 4.642 -2.243 -13.761 1.00 92.50 100 HIS A O 1
ATOM 736 N N . PRO A 1 101 ? 6.334 -3.108 -12.559 1.00 89.12 101 PRO A N 1
ATOM 737 C CA . PRO A 1 101 ? 5.459 -3.668 -11.525 1.00 89.12 101 PRO A CA 1
ATOM 738 C C . PRO A 1 101 ? 4.644 -2.600 -10.777 1.00 89.12 101 PRO A C 1
ATOM 740 O O . PRO A 1 101 ? 3.467 -2.814 -10.505 1.00 89.12 101 PRO A O 1
ATOM 743 N N . LEU A 1 102 ? 5.243 -1.431 -10.523 1.00 92.44 102 LEU A N 1
ATOM 744 C CA . LEU A 1 102 ? 4.566 -0.260 -9.951 1.00 92.44 102 LEU A CA 1
ATOM 745 C C . LEU A 1 102 ? 3.831 0.520 -11.056 1.00 92.44 102 LEU A C 1
ATOM 747 O O . LEU A 1 102 ? 4.286 1.571 -11.504 1.00 92.44 102 LEU A O 1
ATOM 751 N N . ASP A 1 103 ? 2.734 -0.046 -11.562 1.00 92.62 103 ASP A N 1
ATOM 752 C CA . ASP A 1 103 ? 1.896 0.559 -12.603 1.00 92.62 103 ASP A CA 1
ATOM 753 C C . ASP A 1 103 ? 0.570 1.127 -12.056 1.00 92.62 103 ASP A C 1
ATOM 755 O O . ASP A 1 103 ? 0.297 1.163 -10.857 1.00 92.62 103 ASP A O 1
ATOM 759 N N . VAL A 1 104 ? -0.306 1.575 -12.959 1.00 94.12 104 VAL A N 1
ATOM 760 C CA . VAL A 1 104 ? -1.633 2.102 -12.601 1.00 94.12 104 VAL A CA 1
ATOM 761 C C . VAL A 1 104 ? -2.522 1.082 -11.878 1.00 94.12 104 VAL A C 1
ATOM 763 O O . VAL A 1 104 ? -3.408 1.472 -11.121 1.00 94.12 104 VAL A O 1
ATOM 766 N N . ARG A 1 105 ? -2.325 -0.223 -12.10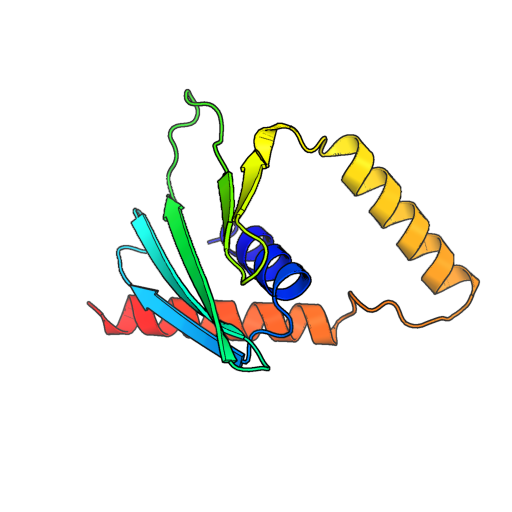3 1.00 95.38 105 ARG A N 1
ATOM 767 C CA . ARG A 1 105 ? -3.094 -1.270 -11.419 1.00 95.38 105 ARG A CA 1
ATOM 768 C C . ARG A 1 105 ? -2.629 -1.394 -9.980 1.00 95.38 105 ARG A C 1
ATOM 770 O O . ARG A 1 105 ? -3.480 -1.521 -9.105 1.00 95.38 105 ARG A O 1
ATOM 777 N N . HIS A 1 106 ? -1.318 -1.303 -9.760 1.00 94.81 106 HIS A N 1
ATOM 778 C CA . HIS A 1 106 ? -0.733 -1.219 -8.425 1.00 94.81 106 HIS A CA 1
ATOM 779 C C . HIS A 1 106 ? -1.249 0.012 -7.673 1.00 94.81 106 HIS A C 1
ATOM 781 O O . HIS A 1 106 ? -1.834 -0.112 -6.602 1.00 94.81 106 HIS A O 1
ATOM 787 N N . GLY A 1 107 ? -1.191 1.192 -8.298 1.00 93.75 107 GLY A N 1
ATOM 788 C CA . GLY A 1 107 ? -1.737 2.417 -7.702 1.00 93.75 107 GLY A CA 1
ATOM 789 C C . GLY A 1 107 ? -3.234 2.315 -7.376 1.00 93.75 107 GLY A C 1
ATOM 790 O O . GLY A 1 107 ? -3.665 2.687 -6.286 1.00 93.75 107 GLY A O 1
ATOM 791 N N . LEU A 1 108 ? -4.044 1.754 -8.282 1.00 96.00 108 LEU A N 1
ATOM 792 C CA . LEU A 1 108 ? -5.474 1.534 -8.032 1.00 96.00 108 LEU A CA 1
ATOM 793 C C . LEU A 1 108 ? -5.722 0.532 -6.898 1.00 96.00 108 LEU A C 1
ATOM 795 O O . LEU A 1 108 ? -6.706 0.659 -6.171 1.00 96.00 108 LEU A O 1
ATOM 799 N N . HIS A 1 109 ? -4.868 -0.479 -6.768 1.00 95.81 109 HIS A N 1
ATOM 800 C CA . HIS A 1 109 ? -4.950 -1.446 -5.686 1.00 95.81 109 HIS A CA 1
ATOM 801 C C . HIS A 1 109 ? -4.751 -0.772 -4.324 1.00 95.81 109 HIS A C 1
ATOM 803 O O . HIS A 1 109 ? -5.627 -0.895 -3.468 1.00 95.81 109 HIS A O 1
ATOM 809 N N . LEU A 1 110 ? -3.684 0.016 -4.171 1.00 95.25 110 LEU A N 1
ATOM 810 C CA . LEU A 1 110 ? -3.420 0.771 -2.944 1.00 95.25 110 LEU A CA 1
ATOM 811 C C . LEU A 1 110 ? -4.569 1.729 -2.609 1.00 95.25 110 LEU A C 1
ATOM 813 O O . LEU A 1 110 ? -5.038 1.759 -1.475 1.00 95.25 110 LEU A O 1
ATOM 817 N N . GLN A 1 111 ? -5.101 2.447 -3.603 1.00 95.38 111 GLN A N 1
ATOM 818 C CA . GLN A 1 111 ? -6.242 3.348 -3.397 1.00 95.38 111 GLN A CA 1
ATOM 819 C C . GLN A 1 111 ? -7.489 2.616 -2.883 1.00 95.38 111 GLN A C 1
ATOM 821 O O . GLN A 1 111 ? -8.182 3.125 -2.009 1.00 95.38 111 GLN A O 1
ATOM 826 N N . ARG A 1 112 ? -7.762 1.398 -3.369 1.00 96.31 112 ARG A N 1
ATOM 827 C CA . ARG A 1 112 ? -8.884 0.582 -2.872 1.00 96.31 112 ARG A CA 1
ATOM 828 C C . ARG A 1 112 ? -8.681 0.115 -1.434 1.00 96.31 112 ARG A C 1
ATOM 830 O O . ARG A 1 112 ? -9.656 0.025 -0.696 1.00 96.31 112 ARG A O 1
ATOM 837 N N . LEU A 1 113 ? -7.446 -0.198 -1.042 1.00 96.06 113 LEU A N 1
ATOM 838 C CA . LEU A 1 113 ? -7.139 -0.534 0.348 1.00 96.06 113 LEU A CA 1
ATOM 839 C C . LEU A 1 113 ? -7.354 0.682 1.251 1.00 96.06 113 LEU A C 1
ATOM 841 O O . LEU A 1 113 ? -8.043 0.577 2.259 1.00 96.06 113 LEU A O 1
ATOM 845 N N . LEU A 1 114 ? -6.836 1.848 0.867 1.00 93.50 114 LEU A N 1
ATOM 846 C CA . LEU A 1 114 ? -7.004 3.074 1.650 1.00 93.50 114 LEU A CA 1
ATOM 847 C C . LEU A 1 114 ? -8.479 3.483 1.786 1.00 93.50 114 LEU A C 1
ATOM 849 O O . LEU A 1 114 ? -8.896 3.851 2.879 1.00 93.50 114 LEU A O 1
ATOM 853 N N . ASP A 1 115 ? -9.278 3.340 0.727 1.00 94.75 115 ASP A N 1
ATOM 854 C CA . ASP A 1 115 ? -10.730 3.584 0.752 1.00 94.75 115 ASP A CA 1
ATOM 855 C C . ASP A 1 115 ? -11.468 2.619 1.704 1.00 94.75 115 ASP A C 1
ATOM 857 O O . ASP A 1 115 ? -12.340 3.022 2.479 1.00 94.75 115 ASP A O 1
ATOM 861 N N . ALA A 1 116 ? -11.075 1.339 1.720 1.00 95.31 116 ALA A N 1
ATOM 862 C CA . ALA A 1 116 ? -11.614 0.362 2.666 1.00 95.31 116 ALA A CA 1
ATOM 863 C C . ALA A 1 116 ? -11.231 0.693 4.120 1.00 95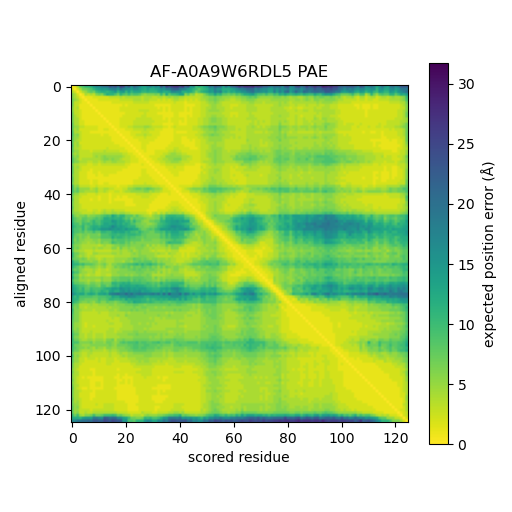.31 116 ALA A C 1
ATOM 865 O O . ALA A 1 116 ? -12.076 0.616 5.012 1.00 95.31 116 ALA A O 1
ATOM 866 N N . ALA A 1 117 ? -9.984 1.107 4.357 1.00 94.31 117 ALA A N 1
ATOM 867 C CA . ALA A 1 117 ? -9.527 1.555 5.669 1.00 94.31 117 ALA A CA 1
ATOM 868 C C . ALA A 1 117 ? -10.285 2.811 6.137 1.00 94.31 117 ALA A C 1
ATOM 870 O O . ALA A 1 117 ? -10.736 2.877 7.278 1.00 94.31 117 ALA A O 1
ATOM 871 N N . GLU A 1 118 ? -10.481 3.794 5.258 1.00 92.94 118 GLU A N 1
ATOM 872 C CA . GLU A 1 118 ? -11.259 4.996 5.569 1.00 92.94 118 GLU A CA 1
ATOM 873 C C . GLU A 1 118 ? -12.720 4.654 5.893 1.00 92.94 118 GLU A C 1
ATOM 875 O O . GLU A 1 118 ? -13.284 5.188 6.850 1.00 92.94 118 GLU A O 1
ATOM 880 N N . THR A 1 119 ? -13.309 3.700 5.167 1.00 94.69 119 THR A N 1
ATOM 881 C CA . THR A 1 119 ? -14.662 3.198 5.446 1.00 94.69 119 THR A CA 1
ATOM 882 C C . THR A 1 119 ? -14.772 2.599 6.850 1.00 94.69 119 THR A C 1
ATOM 884 O O . THR A 1 119 ? -15.715 2.929 7.573 1.00 94.69 119 THR A O 1
ATOM 887 N N . ASP A 1 120 ? -13.816 1.762 7.264 1.00 94.62 120 ASP A N 1
ATOM 888 C CA . ASP A 1 120 ? -13.807 1.163 8.607 1.00 94.62 120 ASP A CA 1
ATOM 889 C C . ASP A 1 120 ? -13.686 2.230 9.709 1.00 94.62 120 ASP A C 1
ATOM 891 O O . ASP A 1 120 ? -14.403 2.171 10.711 1.00 94.62 120 ASP A O 1
ATOM 895 N N . LEU A 1 121 ? -12.838 3.245 9.507 1.00 92.50 121 LEU A N 1
ATOM 896 C CA . LEU A 1 121 ? -12.683 4.352 10.456 1.00 92.50 121 LEU A CA 1
ATOM 897 C C . LEU A 1 121 ? -13.975 5.158 10.616 1.00 92.50 121 LEU A C 1
ATOM 899 O O . LEU A 1 121 ? -14.346 5.521 11.728 1.00 92.50 121 LEU A O 1
ATOM 903 N N . LEU A 1 122 ? -14.684 5.419 9.517 1.00 90.38 122 LEU A N 1
ATOM 904 C CA . LEU A 1 122 ? -15.954 6.145 9.550 1.00 90.38 122 LEU A CA 1
ATOM 905 C C . LEU A 1 122 ? -17.091 5.316 10.162 1.00 90.38 122 LEU A C 1
ATOM 907 O O . LEU A 1 122 ? -17.977 5.884 10.796 1.00 90.38 122 LEU A O 1
ATOM 911 N N . ALA A 1 123 ? -17.079 3.994 9.979 1.00 86.75 123 ALA A N 1
ATOM 912 C CA . ALA A 1 123 ? -18.098 3.091 10.514 1.00 86.75 123 ALA A CA 1
ATOM 913 C C . ALA A 1 123 ? -17.932 2.794 12.017 1.00 86.75 123 ALA A C 1
ATOM 915 O O . ALA A 1 123 ? -18.893 2.383 12.667 1.00 86.75 123 ALA A O 1
ATOM 916 N N . GLY A 1 124 ? -16.728 2.978 12.566 1.00 69.25 124 GLY A N 1
ATOM 917 C CA . GLY A 1 124 ? -16.407 2.770 13.982 1.00 69.25 124 GLY A CA 1
ATOM 918 C C . GLY A 1 124 ? -16.795 3.917 14.927 1.00 69.25 124 GLY A C 1
ATOM 919 O O . GLY A 1 124 ? -16.450 3.845 16.110 1.00 69.25 124 GLY A O 1
ATOM 920 N N . HIS A 1 125 ? -17.479 4.955 14.429 1.00 54.28 125 HIS A N 1
ATOM 921 C CA . HIS A 1 125 ? -17.935 6.132 15.183 1.00 54.28 125 HIS A CA 1
ATOM 922 C C . HIS A 1 125 ? -19.443 6.134 15.465 1.00 54.28 125 HIS A C 1
ATOM 924 O O . HIS A 1 125 ? -20.237 5.831 14.546 1.00 54.28 125 HIS A O 1
#

Sequence (125 aa):
MDVGVDVVDLLDAALGHTALVRAHGDPRGWVGLLLEHQGGRYSEASLLATAPADQPARAEIEIFGPGGSAVIDCGDVTEREAVGTMVEEFADAVGHRRPHPLDVRHGLHLQRLLDAAETDLLAGH

Mean predicted aligned error: 5.45 Å

Radius of gyration: 16.04 Å; Cα contacts (8 Å, |Δi|>4): 140; chains: 1; bounding box: 36×39×40 Å

Foldseek 3Di:
DPVVLVVVLVCCVVVHHWPAKAWEDALQAKIKIWTAHPPGDIDIDIDGNDDDPPDDDWDKDWDQDPVGIDIDTCSPDDPVVVVVVVVVVVCVCVVVVHDDPCDPVVVVSSVVRVVNHVVNHVVND

Organism: NCBI:txid478107

Solvent-accessible surface area (backbone atoms only — not comparable to full-atom values): 7420 Å² total; per-residue (Å²): 132,76,80,58,55,63,57,53,51,50,48,25,73,74,57,34,59,63,77,45,59,45,34,43,65,38,92,77,35,51,32,41,37,43,35,39,20,54,90,81,41,75,50,75,49,79,46,66,69,64,70,61,90,91,51,81,81,80,49,74,48,76,50,78,54,98,90,49,71,50,76,44,66,56,69,75,60,55,69,67,60,53,51,50,52,52,54,52,55,50,52,48,26,64,75,68,72,43,88,57,85,86,35,74,64,47,53,52,49,53,52,53,44,53,52,48,25,51,49,37,35,63,67,75,108

pLDDT: mean 87.45, std 10.29, range [46.97, 97.69]